Protein AF-A0A1H6SG76-F1 (afdb_monomer)

Mean predicted aligned error: 8.68 Å

Structure (mmCIF, N/CA/C/O backbone):
data_AF-A0A1H6SG76-F1
#
_entry.id   AF-A0A1H6SG76-F1
#
loop_
_atom_site.group_PDB
_atom_site.id
_atom_site.type_symbol
_atom_site.label_atom_id
_atom_site.label_alt_id
_atom_site.label_comp_id
_atom_site.label_asym_id
_atom_site.label_entity_id
_atom_site.label_seq_id
_atom_site.pdbx_PDB_ins_code
_atom_site.Cartn_x
_atom_site.Cartn_y
_atom_site.Cartn_z
_atom_site.occupancy
_atom_site.B_iso_or_equiv
_atom_site.auth_seq_id
_atom_site.auth_comp_id
_atom_site.auth_asym_id
_atom_site.auth_atom_id
_atom_site.pdbx_PDB_model_num
ATOM 1 N N . MET A 1 1 ? 6.553 -5.735 -43.221 1.00 59.75 1 MET A N 1
ATOM 2 C CA . MET A 1 1 ? 5.732 -5.467 -42.021 1.00 59.75 1 MET A CA 1
ATOM 3 C C . MET A 1 1 ? 5.326 -4.005 -42.099 1.00 59.75 1 MET A C 1
ATOM 5 O O . MET A 1 1 ? 6.220 -3.192 -42.278 1.00 59.75 1 MET A O 1
ATOM 9 N N . ASN A 1 2 ? 4.029 -3.675 -42.101 1.00 82.06 2 ASN A N 1
ATOM 10 C CA . ASN A 1 2 ? 3.577 -2.276 -42.188 1.00 82.06 2 ASN A CA 1
ATOM 11 C C . ASN A 1 2 ? 4.188 -1.465 -41.037 1.00 82.06 2 ASN A C 1
ATOM 13 O O . ASN A 1 2 ? 4.170 -1.950 -39.908 1.00 82.06 2 ASN A O 1
ATOM 17 N N . GLU A 1 3 ? 4.690 -0.255 -41.300 1.00 82.69 3 GLU A N 1
ATOM 18 C CA . GLU A 1 3 ? 5.299 0.621 -40.279 1.00 82.69 3 GLU A CA 1
ATOM 19 C C . GLU A 1 3 ? 4.399 0.786 -39.047 1.00 82.69 3 GLU A C 1
ATOM 21 O O . GLU A 1 3 ? 4.864 0.723 -37.915 1.00 82.69 3 GLU A O 1
ATOM 26 N N . PHE A 1 4 ? 3.082 0.859 -39.251 1.00 85.81 4 PHE A N 1
ATOM 27 C CA . PHE A 1 4 ? 2.094 0.854 -38.172 1.00 85.81 4 PHE A CA 1
ATOM 28 C C . PHE A 1 4 ? 2.223 -0.351 -37.219 1.00 85.81 4 PHE A C 1
ATOM 30 O O . PHE A 1 4 ? 2.208 -0.185 -36.003 1.00 85.81 4 PHE A O 1
ATOM 37 N N . LEU A 1 5 ? 2.385 -1.568 -37.749 1.00 84.44 5 LEU A N 1
ATOM 38 C CA . LEU A 1 5 ? 2.538 -2.777 -36.931 1.00 84.44 5 LEU A CA 1
ATOM 39 C C . LEU A 1 5 ? 3.882 -2.807 -36.196 1.00 84.44 5 LEU A C 1
ATOM 41 O O . LEU A 1 5 ? 3.947 -3.340 -35.091 1.00 84.44 5 LEU A O 1
ATOM 45 N N . TYR A 1 6 ? 4.930 -2.222 -36.784 1.00 86.44 6 TYR A N 1
ATOM 46 C CA . TYR A 1 6 ? 6.230 -2.070 -36.128 1.00 86.44 6 TYR A CA 1
ATOM 47 C C . TYR A 1 6 ? 6.119 -1.168 -34.890 1.00 86.44 6 TYR A C 1
ATOM 49 O O . TYR A 1 6 ? 6.468 -1.602 -33.794 1.00 86.44 6 TYR A O 1
ATOM 57 N N . TYR A 1 7 ? 5.525 0.023 -35.026 1.00 88.00 7 TYR A N 1
ATOM 58 C CA . TYR A 1 7 ? 5.343 0.946 -33.898 1.00 88.00 7 TYR A CA 1
ATOM 59 C C . TYR A 1 7 ? 4.425 0.392 -32.804 1.00 88.00 7 TYR A C 1
ATOM 61 O O . TYR A 1 7 ? 4.687 0.586 -31.618 1.00 88.00 7 TYR A O 1
ATOM 69 N N . VAL A 1 8 ? 3.361 -0.329 -33.172 1.00 87.88 8 VAL A N 1
ATOM 70 C CA . VAL A 1 8 ? 2.489 -0.991 -32.187 1.00 87.88 8 VAL A CA 1
ATOM 71 C C . VAL A 1 8 ? 3.256 -2.072 -31.424 1.00 87.88 8 VAL A C 1
ATOM 73 O O . VAL A 1 8 ? 3.129 -2.165 -30.205 1.00 87.88 8 VAL A O 1
ATOM 76 N N . HIS A 1 9 ? 4.071 -2.875 -32.110 1.00 86.94 9 HIS A N 1
ATOM 77 C CA . HIS A 1 9 ? 4.866 -3.916 -31.464 1.00 86.94 9 HIS A CA 1
ATOM 78 C C . HIS A 1 9 ? 5.928 -3.335 -30.519 1.00 86.94 9 HIS A C 1
ATOM 80 O O . HIS A 1 9 ? 6.057 -3.808 -29.391 1.00 86.94 9 HIS A O 1
ATOM 86 N N . GLU A 1 10 ? 6.635 -2.288 -30.946 1.00 86.75 10 GLU A N 1
ATOM 87 C CA . GLU A 1 10 ? 7.633 -1.585 -30.133 1.00 86.75 10 GLU A CA 1
ATOM 88 C C . GLU A 1 10 ? 6.998 -0.897 -28.911 1.00 86.75 10 GLU A C 1
ATOM 90 O O . GLU A 1 10 ? 7.515 -0.978 -27.797 1.00 86.75 10 GLU A O 1
ATOM 95 N N . GLY A 1 11 ? 5.812 -0.304 -29.077 1.00 82.00 11 GLY A N 1
ATOM 96 C CA . GLY A 1 11 ? 5.050 0.262 -27.964 1.00 82.00 11 GLY A CA 1
ATOM 97 C C . GLY A 1 11 ? 4.599 -0.794 -26.951 1.00 82.00 11 GLY A C 1
ATOM 98 O O . GLY A 1 11 ? 4.694 -0.576 -25.744 1.00 82.00 11 GLY A O 1
ATOM 99 N N . LEU A 1 12 ? 4.140 -1.960 -27.417 1.00 85.81 12 LEU A N 1
ATOM 100 C CA . LEU A 1 12 ? 3.718 -3.059 -26.544 1.00 85.81 12 LEU A CA 1
ATOM 101 C C . LEU A 1 12 ? 4.894 -3.717 -25.815 1.00 85.81 12 LEU A C 1
ATOM 103 O O . LEU A 1 12 ? 4.744 -4.093 -24.653 1.00 85.81 12 LEU A O 1
ATOM 107 N N . SER A 1 13 ? 6.056 -3.848 -26.457 1.00 82.88 13 SER A N 1
ATOM 108 C CA . SER A 1 13 ? 7.253 -4.410 -25.824 1.00 82.88 13 SER A CA 1
ATOM 109 C C . SER A 1 13 ? 7.841 -3.462 -24.777 1.00 82.88 13 SER A C 1
ATOM 111 O O . SER A 1 13 ? 8.209 -3.910 -23.690 1.00 82.88 13 SER A O 1
ATOM 113 N N . TRP A 1 14 ? 7.838 -2.153 -25.046 1.00 85.94 14 TRP A N 1
ATOM 114 C CA . TRP A 1 14 ? 8.165 -1.133 -24.050 1.00 85.94 14 TRP A CA 1
ATOM 115 C C . TRP A 1 14 ? 7.178 -1.147 -22.877 1.00 85.94 14 TRP A C 1
ATOM 117 O O . TRP A 1 14 ?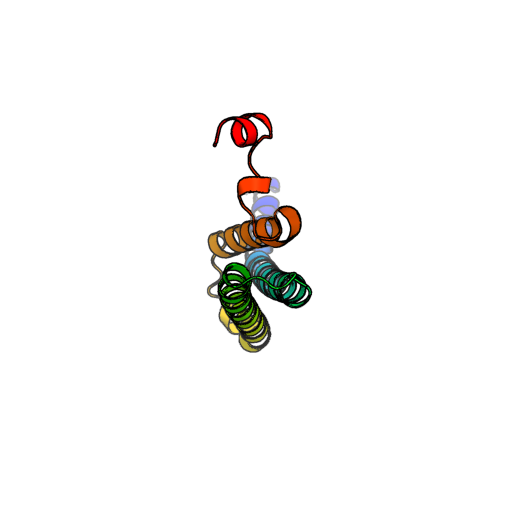 7.580 -1.149 -21.716 1.00 85.94 14 TRP A O 1
ATOM 127 N N . LEU A 1 15 ? 5.873 -1.225 -23.155 1.00 82.12 15 LEU A N 1
ATOM 128 C CA . LEU A 1 15 ? 4.866 -1.302 -22.099 1.00 82.12 15 LEU A CA 1
ATOM 129 C C . LEU A 1 15 ? 5.084 -2.550 -21.232 1.00 82.12 15 LEU A C 1
ATOM 131 O O . LEU A 1 15 ? 5.040 -2.465 -20.009 1.00 82.12 15 LEU A O 1
ATOM 135 N N . ALA A 1 16 ? 5.366 -3.698 -21.849 1.00 81.25 16 ALA A N 1
ATOM 136 C CA . ALA A 1 16 ? 5.613 -4.950 -21.144 1.00 81.25 16 ALA A CA 1
ATOM 137 C C . ALA A 1 16 ? 6.868 -4.916 -20.255 1.00 81.25 16 ALA A C 1
ATOM 139 O O . ALA A 1 16 ? 6.890 -5.611 -19.240 1.00 81.25 16 ALA A O 1
ATOM 140 N N . SER A 1 17 ? 7.887 -4.116 -20.593 1.00 83.25 17 SER A N 1
ATOM 141 C CA . SER A 1 17 ? 9.106 -4.005 -19.783 1.00 83.25 17 SER A CA 1
ATOM 142 C C . SER A 1 17 ? 8.936 -3.093 -18.566 1.00 83.25 17 SER A C 1
ATOM 144 O O . SER A 1 17 ? 9.525 -3.363 -17.524 1.00 83.25 17 SER A O 1
ATOM 146 N N . VAL A 1 18 ? 8.092 -2.061 -18.658 1.00 85.75 18 VAL A N 1
ATOM 147 C CA . VAL A 1 18 ? 7.876 -1.081 -17.573 1.00 85.75 18 VAL A CA 1
ATOM 148 C C . VAL A 1 18 ? 6.686 -1.444 -16.674 1.00 85.75 18 VAL A C 1
ATOM 150 O O . VAL A 1 18 ? 6.664 -1.118 -15.484 1.00 85.75 18 VAL A O 1
ATOM 153 N N . MET A 1 19 ? 5.681 -2.137 -17.216 1.00 86.88 19 MET A N 1
ATOM 154 C CA . MET A 1 19 ? 4.445 -2.480 -16.503 1.00 86.88 19 MET A CA 1
ATOM 155 C C . MET A 1 19 ? 4.676 -3.230 -15.177 1.00 86.88 19 MET A C 1
ATOM 157 O O . MET A 1 19 ? 4.013 -2.883 -14.196 1.00 86.88 19 MET A O 1
ATOM 161 N N . PRO A 1 20 ? 5.586 -4.219 -15.076 1.00 87.38 20 PRO A N 1
ATOM 162 C CA . PRO A 1 20 ? 5.802 -4.939 -13.824 1.00 87.38 20 PRO A CA 1
ATOM 163 C C . PRO A 1 20 ? 6.274 -4.020 -12.689 1.00 87.38 20 PRO A C 1
ATOM 165 O O . PRO A 1 20 ? 5.697 -4.051 -11.600 1.00 87.38 20 PRO A O 1
ATOM 168 N N . ASP A 1 21 ? 7.237 -3.135 -12.958 1.00 88.44 21 ASP A N 1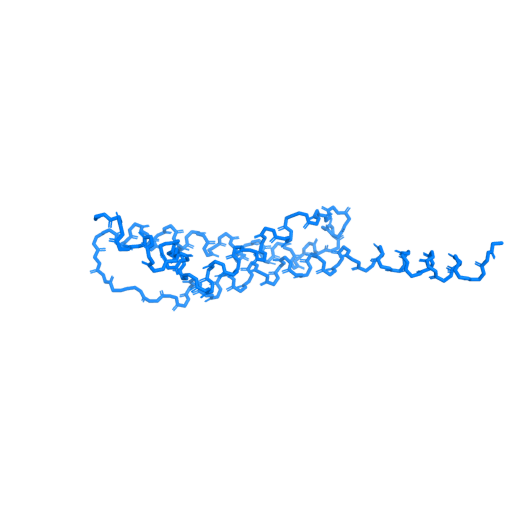
ATOM 169 C CA . ASP A 1 21 ? 7.737 -2.165 -11.977 1.00 88.44 21 ASP A CA 1
ATOM 170 C C . ASP A 1 21 ? 6.644 -1.185 -11.550 1.00 88.44 21 ASP A C 1
ATOM 172 O O . ASP A 1 21 ? 6.458 -0.928 -10.358 1.00 88.44 21 ASP A O 1
ATOM 176 N N . PHE A 1 22 ? 5.856 -0.688 -12.506 1.00 88.75 22 PHE A N 1
ATOM 177 C CA . PHE A 1 22 ? 4.747 0.215 -12.211 1.00 88.75 22 PHE A CA 1
ATOM 178 C C . PHE A 1 22 ? 3.679 -0.450 -11.331 1.00 88.75 22 PHE A C 1
ATOM 180 O O . PHE A 1 22 ? 3.213 0.127 -10.342 1.00 88.75 22 PHE A O 1
ATOM 187 N N . LEU A 1 23 ? 3.303 -1.689 -11.648 1.00 91.75 23 LEU A N 1
ATOM 188 C CA . LEU A 1 23 ? 2.308 -2.452 -10.898 1.00 91.75 23 LEU A CA 1
ATOM 189 C C . LEU A 1 23 ? 2.802 -2.825 -9.497 1.00 91.75 23 LEU A C 1
ATOM 191 O O . LEU A 1 23 ? 2.007 -2.824 -8.551 1.00 91.75 23 LEU A O 1
ATOM 195 N N . LEU A 1 24 ? 4.084 -3.159 -9.348 1.00 90.94 24 LEU A N 1
ATOM 196 C CA . LEU A 1 24 ? 4.690 -3.468 -8.057 1.00 90.94 24 LEU A CA 1
ATOM 197 C C . LEU A 1 24 ? 4.844 -2.215 -7.191 1.00 90.94 24 LEU A C 1
ATOM 199 O O . LEU A 1 24 ? 4.464 -2.240 -6.020 1.00 90.94 24 LEU A O 1
ATOM 203 N N . GLY A 1 25 ? 5.316 -1.114 -7.778 1.00 91.38 25 GLY A N 1
ATOM 204 C CA . GLY A 1 25 ? 5.402 0.191 -7.124 1.00 91.38 25 GLY A CA 1
ATOM 205 C C . GLY A 1 25 ? 4.036 0.656 -6.628 1.00 91.38 25 GLY A C 1
ATOM 206 O O . GLY A 1 25 ? 3.878 0.967 -5.448 1.00 91.38 25 GLY A O 1
ATOM 207 N N . THR A 1 26 ? 3.014 0.582 -7.486 1.00 93.25 26 THR A N 1
ATOM 208 C CA . THR A 1 26 ? 1.621 0.881 -7.116 1.00 93.25 26 THR A CA 1
ATOM 209 C C . THR A 1 26 ? 1.156 0.036 -5.929 1.00 9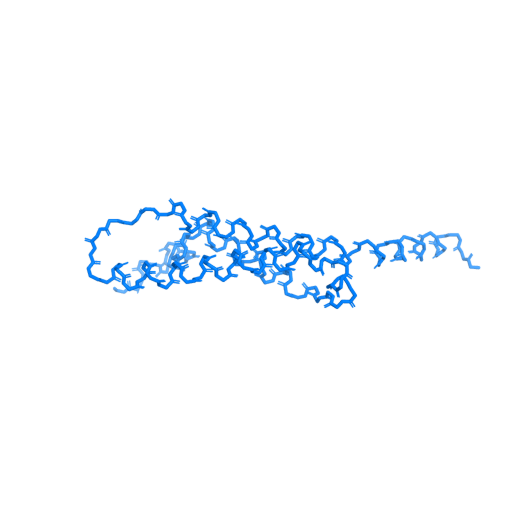3.25 26 THR A C 1
ATOM 211 O O . THR A 1 26 ? 0.549 0.560 -4.994 1.00 93.25 26 THR A O 1
ATOM 214 N N . ARG A 1 27 ? 1.474 -1.265 -5.918 1.00 92.19 27 ARG A N 1
ATOM 215 C CA . ARG A 1 27 ? 1.111 -2.178 -4.824 1.00 92.19 27 ARG A CA 1
ATOM 216 C C . ARG A 1 27 ? 1.780 -1.790 -3.506 1.00 92.19 27 ARG A C 1
ATOM 218 O O . ARG A 1 27 ? 1.099 -1.707 -2.486 1.00 92.19 27 ARG A O 1
ATOM 225 N N . GLY A 1 28 ? 3.085 -1.513 -3.536 1.00 92.12 28 GLY A N 1
ATOM 226 C CA . GLY A 1 28 ? 3.841 -1.054 -2.369 1.00 92.12 28 GLY A CA 1
ATOM 227 C C . GLY A 1 28 ? 3.290 0.257 -1.804 1.00 92.12 28 GLY A C 1
ATOM 228 O O . GLY A 1 28 ? 3.066 0.367 -0.598 1.00 92.12 28 GLY A O 1
ATOM 229 N N . VAL A 1 29 ? 2.970 1.217 -2.678 1.00 94.00 29 VAL A N 1
ATOM 230 C CA . VAL A 1 29 ? 2.342 2.490 -2.291 1.00 94.00 29 VAL A CA 1
ATOM 231 C C . VAL A 1 29 ? 0.956 2.268 -1.683 1.00 94.00 29 VAL A C 1
ATOM 233 O O . VAL A 1 29 ? 0.648 2.870 -0.657 1.00 94.00 29 VAL A O 1
ATOM 236 N N . CYS A 1 30 ? 0.130 1.381 -2.245 1.00 95.00 30 CYS A N 1
ATOM 237 C CA . CYS A 1 30 ? -1.184 1.064 -1.677 1.00 95.00 30 CYS A CA 1
ATOM 238 C C . CYS A 1 30 ? -1.068 0.513 -0.252 1.00 95.00 30 CYS A C 1
ATOM 240 O O . CYS A 1 30 ? -1.757 1.001 0.642 1.00 95.00 30 CYS A O 1
ATOM 242 N N . HIS A 1 31 ? -0.177 -0.457 -0.024 1.00 95.19 31 HIS A N 1
ATOM 243 C CA . HIS A 1 31 ? 0.083 -0.994 1.313 1.00 95.19 31 HIS A CA 1
ATOM 244 C C . HIS A 1 31 ? 0.524 0.107 2.290 1.00 95.19 31 HIS A C 1
ATOM 246 O O . HIS A 1 31 ? -0.036 0.231 3.382 1.00 95.19 31 HIS A O 1
ATOM 252 N N . LEU A 1 32 ? 1.468 0.960 1.883 1.00 93.88 32 LEU A N 1
ATOM 253 C CA . LEU A 1 32 ? 1.944 2.059 2.720 1.00 93.88 32 LEU A CA 1
ATOM 254 C C . LEU A 1 32 ? 0.817 3.041 3.075 1.00 93.88 32 LEU A C 1
ATOM 256 O O . LEU A 1 32 ? 0.652 3.398 4.240 1.00 93.88 32 LEU A O 1
ATOM 260 N N . LEU A 1 33 ? 0.016 3.454 2.091 1.00 92.25 33 LEU A N 1
ATOM 261 C CA . LEU A 1 33 ? -1.100 4.369 2.315 1.00 92.25 33 LEU A CA 1
ATOM 262 C C . LEU A 1 33 ? -2.153 3.749 3.238 1.00 92.25 33 LEU A C 1
ATOM 264 O O . LEU A 1 33 ? -2.587 4.410 4.178 1.00 92.25 33 LEU A O 1
ATOM 268 N N . ILE A 1 34 ? -2.523 2.481 3.034 1.00 91.69 34 ILE A N 1
ATOM 269 C CA . ILE A 1 34 ? -3.457 1.772 3.922 1.00 91.69 34 ILE A CA 1
ATOM 270 C C . ILE A 1 34 ? -2.950 1.809 5.367 1.00 91.69 34 ILE A C 1
ATOM 272 O O . ILE A 1 34 ? -3.711 2.168 6.265 1.00 91.69 34 ILE A O 1
ATOM 276 N N . PHE A 1 35 ? -1.672 1.498 5.595 1.00 91.62 35 PHE A N 1
ATOM 277 C CA . PHE A 1 35 ? -1.071 1.591 6.925 1.00 91.62 35 PHE A CA 1
ATOM 278 C C . PHE A 1 35 ? -1.213 3.002 7.520 1.00 91.62 35 PHE A C 1
ATOM 280 O O . PHE A 1 35 ? -1.734 3.140 8.628 1.00 91.62 35 PHE A O 1
ATOM 287 N N . LEU A 1 36 ? -0.816 4.043 6.779 1.00 89.12 36 LEU A N 1
ATOM 288 C CA . LEU A 1 36 ? -0.864 5.434 7.248 1.00 89.12 36 LEU A CA 1
ATOM 289 C C . LEU A 1 36 ? -2.291 5.888 7.596 1.00 89.12 36 LEU A C 1
ATOM 291 O O . LEU A 1 36 ? -2.508 6.543 8.617 1.00 89.12 36 LEU A O 1
ATOM 295 N N . PHE A 1 37 ? -3.281 5.510 6.786 1.00 86.44 37 PHE A N 1
ATOM 296 C CA . PHE A 1 37 ? -4.682 5.843 7.045 1.00 86.44 37 PHE A CA 1
ATOM 297 C C . PHE A 1 37 ? -5.244 5.106 8.264 1.00 86.44 37 PHE A C 1
ATOM 299 O O . PHE A 1 37 ? -5.974 5.703 9.058 1.00 86.44 37 PHE A O 1
ATOM 306 N N . VAL A 1 38 ? -4.911 3.824 8.429 1.00 85.69 38 VAL A N 1
ATOM 307 C CA . VAL A 1 38 ? -5.430 3.015 9.538 1.00 85.69 38 VAL A CA 1
ATOM 308 C C . VAL A 1 38 ? -4.761 3.397 10.861 1.00 85.69 38 VAL A C 1
ATOM 310 O O . VAL A 1 38 ? -5.460 3.532 11.863 1.00 85.69 38 VAL A O 1
ATOM 313 N N . VAL A 1 39 ? -3.446 3.651 10.885 1.00 83.62 39 VAL A N 1
ATOM 314 C CA . VAL A 1 39 ? -2.737 4.065 12.113 1.00 83.62 39 VAL A CA 1
ATOM 315 C C . VAL A 1 39 ? -3.148 5.468 12.577 1.00 83.62 39 VAL A C 1
ATOM 317 O O . VAL A 1 39 ? -3.192 5.741 13.775 1.00 83.62 39 VAL A O 1
ATOM 320 N N . GLY A 1 40 ? -3.510 6.353 11.642 1.00 75.88 40 GLY A N 1
ATOM 321 C CA . GLY A 1 40 ? -4.037 7.685 11.947 1.00 75.88 40 GLY A CA 1
ATOM 322 C C . GLY A 1 40 ? -5.479 7.686 12.473 1.00 75.88 40 GLY A C 1
ATOM 323 O O . GLY A 1 40 ? -5.968 8.723 12.933 1.00 75.88 40 GLY A O 1
ATOM 324 N N . TYR A 1 41 ? -6.185 6.554 12.419 1.00 70.94 41 TYR A N 1
ATOM 325 C CA . TYR A 1 41 ? -7.582 6.470 12.829 1.00 70.94 41 TYR A CA 1
ATOM 326 C C . TYR A 1 41 ? -7.726 6.496 14.358 1.00 70.94 41 TYR A C 1
ATOM 328 O O . TYR A 1 41 ? -7.310 5.580 15.064 1.00 70.94 41 TYR A O 1
ATOM 336 N N . ARG A 1 42 ? -8.383 7.534 14.888 1.00 64.31 42 ARG A N 1
ATOM 337 C CA . ARG A 1 42 ? -8.739 7.637 16.312 1.00 64.31 42 ARG A CA 1
ATOM 338 C C . ARG A 1 42 ? -10.209 7.266 16.514 1.00 64.31 42 ARG A C 1
ATOM 340 O O . ARG A 1 42 ? -11.093 7.983 16.049 1.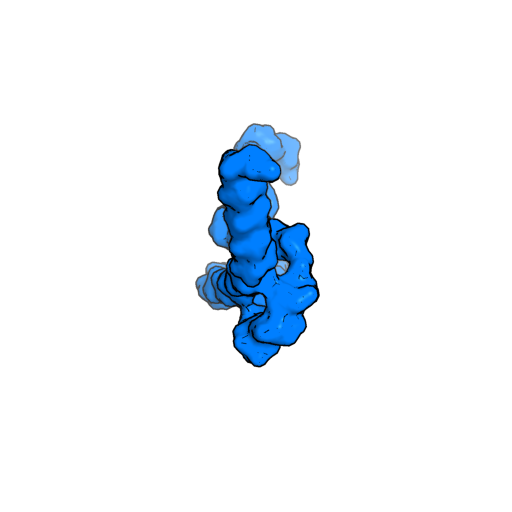00 64.31 42 ARG A O 1
ATOM 347 N N . ALA A 1 43 ? -10.478 6.162 17.214 1.00 58.91 43 ALA A N 1
ATOM 348 C CA . ALA A 1 43 ? -11.836 5.730 17.551 1.00 58.91 43 ALA A CA 1
ATOM 349 C C . ALA A 1 43 ? -12.173 6.022 19.030 1.00 58.91 43 ALA A C 1
ATOM 351 O O . ALA A 1 43 ? -11.350 5.723 19.895 1.00 58.91 43 ALA A O 1
ATOM 352 N N . PRO A 1 44 ? -13.377 6.536 19.355 1.00 58.56 44 PRO A N 1
ATOM 353 C CA . PRO A 1 44 ? -13.844 6.638 20.739 1.00 58.56 44 PRO A CA 1
ATOM 354 C C . PRO A 1 44 ? -14.118 5.252 21.352 1.00 58.56 44 PRO A C 1
ATOM 356 O O . PRO A 1 44 ? -14.511 4.306 20.662 1.00 58.56 44 PRO A O 1
ATOM 359 N N . THR A 1 45 ? -13.880 5.130 22.656 1.00 53.50 45 THR A N 1
ATOM 360 C CA . THR A 1 45 ? -13.753 3.876 23.410 1.00 53.50 45 THR A CA 1
ATOM 361 C C . THR A 1 45 ? -15.103 3.251 23.790 1.00 53.50 45 THR A C 1
ATOM 363 O O . THR A 1 45 ? -15.804 3.732 24.669 1.00 53.50 45 THR A O 1
ATOM 366 N N . HIS A 1 46 ? -15.437 2.113 23.172 1.00 63.69 46 HIS A N 1
ATOM 367 C CA . HIS A 1 46 ? -16.480 1.176 23.624 1.00 63.69 46 HIS A CA 1
ATOM 368 C C . HIS A 1 46 ? -15.947 -0.259 23.472 1.00 63.69 46 HIS A C 1
ATOM 370 O O . HIS A 1 46 ? -15.094 -0.495 22.616 1.00 63.69 46 HIS A O 1
ATOM 376 N N . SER A 1 47 ? -16.426 -1.235 24.250 1.00 67.88 47 SER A N 1
ATOM 377 C CA . SER A 1 47 ? -15.860 -2.603 24.271 1.00 67.88 47 SER A CA 1
ATOM 378 C C . SER A 1 47 ? -15.826 -3.287 22.893 1.00 67.88 47 SER A C 1
ATOM 380 O O . SER A 1 47 ? -14.801 -3.848 22.518 1.00 67.88 47 SER A O 1
ATOM 382 N N . HIS A 1 48 ? -16.881 -3.141 22.080 1.00 68.00 48 HIS A N 1
ATOM 383 C CA . HIS A 1 48 ? -16.919 -3.633 20.691 1.00 68.00 48 HIS A CA 1
ATOM 384 C C . HIS A 1 48 ? -15.855 -2.965 19.795 1.00 68.00 48 HIS A C 1
ATOM 386 O O . HIS A 1 48 ? -15.259 -3.601 18.930 1.00 68.00 48 HIS A O 1
ATOM 392 N N . ARG A 1 49 ? -15.540 -1.689 20.047 1.00 69.00 49 ARG A N 1
ATOM 393 C CA . ARG A 1 49 ? -14.534 -0.934 19.285 1.00 69.00 49 ARG A CA 1
ATOM 394 C C . ARG A 1 49 ? -13.095 -1.301 19.661 1.00 69.00 49 ARG A C 1
ATOM 396 O O . ARG A 1 49 ? -12.208 -1.050 18.853 1.00 69.00 49 ARG A O 1
ATOM 403 N N . LYS A 1 50 ? -12.853 -1.929 20.823 1.00 68.25 50 LYS A N 1
ATOM 404 C CA . LYS A 1 50 ? -11.526 -2.468 21.179 1.00 68.25 50 LYS A CA 1
ATOM 405 C C . LYS A 1 50 ? -11.134 -3.630 20.266 1.00 68.25 50 LYS A C 1
ATOM 407 O O . LYS A 1 50 ? -10.054 -3.588 19.694 1.00 68.25 50 LYS A O 1
ATOM 412 N N . ALA A 1 51 ? -12.028 -4.603 20.067 1.00 76.69 51 ALA A N 1
ATOM 413 C CA . ALA A 1 51 ? -11.775 -5.736 19.173 1.00 76.69 51 ALA A CA 1
ATOM 414 C C . ALA A 1 51 ? -11.539 -5.274 17.725 1.00 76.69 51 ALA A C 1
ATOM 416 O O . ALA A 1 51 ? -10.554 -5.658 17.099 1.00 76.69 51 ALA A O 1
ATOM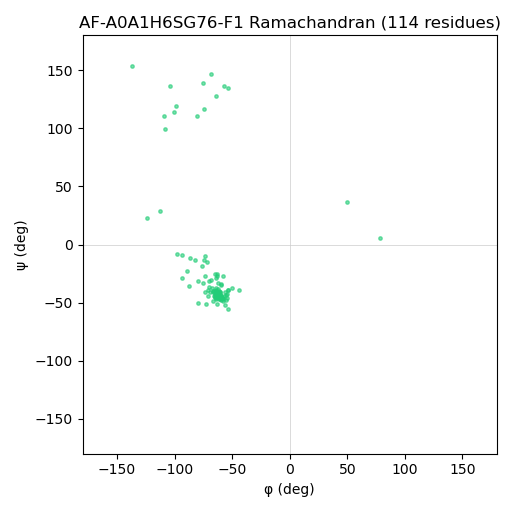 417 N N . VAL A 1 52 ? -12.390 -4.3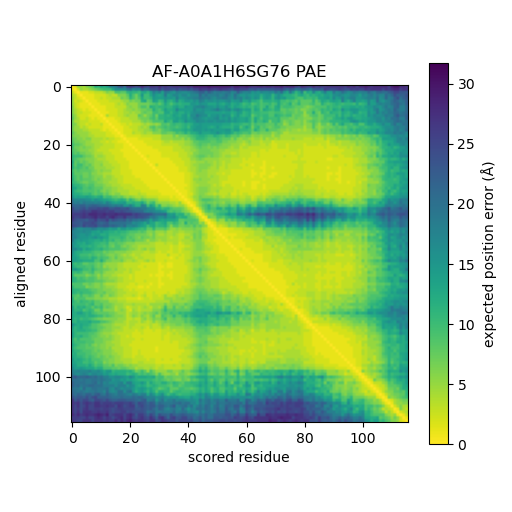69 17.227 1.00 76.94 52 VAL A N 1
ATOM 418 C CA . VAL A 1 52 ? -12.228 -3.760 15.896 1.00 76.94 52 VAL A CA 1
ATOM 419 C C . VAL A 1 52 ? -10.904 -2.994 15.788 1.00 76.94 52 VAL A C 1
ATOM 421 O O . VAL A 1 52 ? -10.216 -3.108 14.779 1.00 76.94 52 VAL A O 1
ATOM 424 N N . GLY A 1 53 ? -10.511 -2.259 16.832 1.00 74.94 53 GLY A N 1
ATOM 425 C CA . GLY A 1 53 ? -9.231 -1.551 16.887 1.00 74.94 53 GLY A CA 1
ATOM 426 C C . GLY A 1 53 ? -8.020 -2.486 16.842 1.00 74.94 53 GLY A C 1
ATOM 427 O O . GLY A 1 53 ? -7.070 -2.206 16.117 1.00 74.94 53 GLY A O 1
ATOM 428 N N . THR A 1 54 ? -8.059 -3.620 17.548 1.00 79.69 54 THR A N 1
ATOM 429 C CA . THR A 1 54 ? -6.990 -4.631 17.499 1.00 79.69 54 THR A CA 1
ATOM 430 C C . THR A 1 54 ? -6.859 -5.240 16.105 1.00 79.69 54 THR A C 1
ATOM 432 O O . THR A 1 54 ? -5.752 -5.314 15.577 1.00 79.69 54 THR A O 1
ATOM 435 N N . VAL A 1 55 ? -7.976 -5.620 15.476 1.00 84.25 55 VAL A N 1
ATOM 436 C CA . VAL A 1 55 ? -7.974 -6.164 14.107 1.00 84.25 55 VAL A CA 1
ATOM 437 C C . VAL A 1 55 ? -7.455 -5.126 13.109 1.00 84.25 55 VAL A C 1
ATOM 439 O O . VAL A 1 55 ? -6.615 -5.449 12.271 1.00 84.25 55 VAL A O 1
ATOM 442 N N . ALA A 1 56 ? -7.883 -3.867 13.235 1.00 81.81 56 ALA A N 1
ATOM 443 C CA . ALA A 1 56 ? -7.381 -2.770 12.412 1.00 81.81 56 ALA A CA 1
ATOM 444 C C . ALA A 1 56 ? -5.871 -2.546 12.608 1.00 81.81 56 ALA A C 1
ATOM 446 O O . ALA A 1 56 ? -5.155 -2.338 11.634 1.00 81.81 56 ALA A O 1
ATOM 447 N N . GLY A 1 57 ? -5.369 -2.650 13.842 1.00 83.50 57 GLY A N 1
ATOM 448 C CA . GLY A 1 57 ? -3.940 -2.558 14.144 1.00 83.50 57 GLY A CA 1
ATOM 449 C C . GLY A 1 57 ? -3.116 -3.677 13.503 1.00 83.50 57 GLY A C 1
ATOM 450 O O . GLY A 1 57 ? -2.096 -3.398 12.877 1.00 83.50 57 GLY A O 1
ATOM 451 N N . ILE A 1 58 ? -3.578 -4.930 13.587 1.00 87.31 58 ILE A N 1
ATOM 452 C CA . ILE A 1 58 ? -2.930 -6.076 12.921 1.00 87.31 58 ILE A CA 1
ATOM 453 C C . ILE A 1 58 ? -2.931 -5.877 11.404 1.00 87.31 58 ILE A C 1
ATOM 455 O O . ILE A 1 58 ? -1.903 -6.056 10.753 1.00 87.31 58 ILE A O 1
ATOM 459 N N . PHE A 1 59 ? -4.064 -5.450 10.843 1.00 88.31 59 PHE A N 1
ATOM 460 C CA . PHE A 1 59 ? -4.180 -5.147 9.422 1.00 88.31 59 PHE A CA 1
ATOM 461 C C . PHE A 1 59 ? -3.210 -4.036 8.993 1.00 88.31 59 PHE A C 1
ATOM 463 O O . PHE A 1 59 ? -2.514 -4.184 7.990 1.00 88.31 59 PHE A O 1
ATOM 470 N N . ALA A 1 60 ? -3.097 -2.951 9.763 1.00 88.06 60 ALA A N 1
ATOM 471 C CA . ALA A 1 60 ? -2.135 -1.883 9.503 1.00 88.06 60 ALA A CA 1
ATOM 472 C C . ALA A 1 60 ? -0.688 -2.403 9.549 1.00 88.06 60 ALA A C 1
ATOM 474 O O . ALA A 1 60 ? 0.092 -2.120 8.642 1.00 88.06 60 ALA A O 1
ATOM 475 N N . GLY A 1 61 ? -0.349 -3.209 10.560 1.00 89.00 61 GLY A N 1
ATOM 476 C C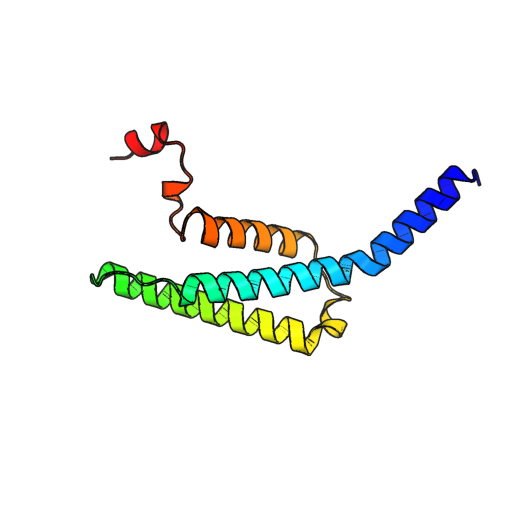A . GLY A 1 61 ? 0.972 -3.823 10.698 1.00 89.00 61 GLY A CA 1
ATOM 477 C C . GLY A 1 61 ? 1.334 -4.732 9.522 1.00 89.00 61 GLY A C 1
ATOM 478 O O . GLY A 1 61 ? 2.432 -4.620 8.983 1.00 89.00 61 GLY A O 1
ATOM 479 N N . ALA A 1 62 ? 0.399 -5.568 9.063 1.00 92.31 62 ALA A N 1
ATOM 480 C CA . ALA A 1 62 ? 0.598 -6.420 7.890 1.00 92.31 62 ALA A CA 1
ATOM 481 C C . ALA A 1 62 ? 0.864 -5.595 6.620 1.00 92.31 62 ALA A C 1
ATOM 483 O O . ALA A 1 62 ? 1.768 -5.910 5.851 1.00 92.31 62 ALA A O 1
ATOM 484 N N . ASN A 1 63 ? 0.130 -4.495 6.427 1.00 93.75 63 ASN A N 1
ATOM 485 C CA . ASN A 1 63 ? 0.353 -3.591 5.299 1.00 93.75 63 ASN A CA 1
ATOM 486 C C . ASN A 1 63 ? 1.713 -2.874 5.385 1.00 93.75 63 ASN A C 1
ATOM 488 O O . ASN A 1 63 ? 2.403 -2.761 4.377 1.00 93.75 63 ASN A O 1
ATOM 492 N N . ALA A 1 64 ? 2.144 -2.442 6.573 1.00 91.88 64 ALA A N 1
ATOM 493 C CA . ALA A 1 64 ? 3.476 -1.861 6.754 1.00 91.88 64 ALA A CA 1
ATOM 494 C C . ALA A 1 64 ? 4.595 -2.870 6.439 1.00 91.88 64 ALA A C 1
ATOM 496 O O . ALA A 1 64 ? 5.550 -2.534 5.738 1.00 91.88 64 ALA A O 1
ATOM 497 N N . ALA A 1 65 ? 4.456 -4.111 6.916 1.00 94.75 65 ALA A N 1
ATOM 498 C CA . ALA A 1 65 ? 5.412 -5.182 6.656 1.00 94.75 65 ALA A CA 1
ATOM 499 C C . ALA A 1 65 ? 5.508 -5.507 5.159 1.00 94.75 65 ALA A C 1
ATOM 501 O O . ALA A 1 65 ? 6.610 -5.607 4.626 1.00 94.75 65 ALA A O 1
ATOM 502 N N . GLU A 1 66 ? 4.374 -5.601 4.461 1.00 91.94 66 GLU A N 1
ATOM 503 C CA . GLU A 1 66 ? 4.353 -5.857 3.019 1.00 91.94 66 GLU A CA 1
ATOM 504 C C . GLU A 1 66 ? 4.929 -4.693 2.205 1.00 91.94 66 GLU A C 1
ATOM 506 O O . GLU A 1 66 ? 5.707 -4.928 1.280 1.00 91.94 66 GLU A O 1
ATOM 511 N N . ALA A 1 67 ? 4.633 -3.440 2.570 1.00 93.06 67 ALA A N 1
ATOM 512 C CA . ALA A 1 67 ? 5.242 -2.273 1.930 1.00 93.06 67 ALA A CA 1
ATOM 513 C C . ALA A 1 67 ? 6.774 -2.290 2.071 1.00 93.06 67 ALA A C 1
ATOM 515 O O . ALA A 1 67 ? 7.490 -2.104 1.085 1.00 93.06 67 ALA A O 1
ATOM 516 N N . TYR A 1 68 ? 7.277 -2.577 3.276 1.00 93.75 68 TYR A N 1
ATOM 517 C CA . TYR A 1 68 ? 8.711 -2.718 3.529 1.00 93.75 68 TYR A CA 1
ATOM 518 C C . TYR A 1 68 ? 9.321 -3.891 2.748 1.00 93.75 68 TYR A C 1
ATOM 520 O O . TYR A 1 68 ? 10.361 -3.737 2.107 1.00 93.75 68 TYR A O 1
ATOM 528 N N . ARG A 1 69 ? 8.653 -5.052 2.739 1.00 92.62 69 ARG A N 1
ATOM 529 C CA . ARG A 1 69 ? 9.106 -6.251 2.022 1.00 92.62 69 ARG A CA 1
ATOM 530 C C . ARG A 1 69 ? 9.219 -6.000 0.520 1.00 92.62 69 ARG A C 1
ATOM 532 O O . ARG A 1 69 ? 10.206 -6.431 -0.075 1.00 92.62 69 ARG A O 1
ATOM 539 N N . ILE A 1 70 ? 8.247 -5.299 -0.072 1.00 91.38 70 ILE A N 1
ATOM 540 C CA . ILE A 1 70 ? 8.263 -4.893 -1.484 1.00 91.38 70 ILE A CA 1
ATOM 541 C C . ILE A 1 70 ? 9.399 -3.910 -1.755 1.00 91.38 70 ILE A C 1
ATOM 543 O O . ILE A 1 70 ? 10.115 -4.090 -2.732 1.00 91.38 70 ILE A O 1
ATOM 547 N N . ALA A 1 71 ? 9.599 -2.907 -0.898 1.00 90.81 71 ALA A N 1
ATOM 548 C CA . ALA A 1 71 ? 10.677 -1.938 -1.074 1.00 90.81 71 ALA A CA 1
ATOM 549 C C . ALA A 1 71 ? 12.068 -2.596 -1.013 1.00 90.81 71 ALA A C 1
ATOM 551 O O . ALA A 1 71 ? 12.927 -2.291 -1.835 1.00 90.81 71 ALA A O 1
ATOM 552 N N . TYR A 1 72 ? 12.281 -3.525 -0.076 1.00 93.12 72 TYR A N 1
ATOM 553 C CA . TYR A 1 72 ? 13.577 -4.185 0.112 1.00 93.12 72 TYR A CA 1
ATOM 554 C C . TYR A 1 72 ? 13.880 -5.245 -0.958 1.00 93.12 72 TYR A C 1
ATOM 556 O O . TYR A 1 72 ? 15.030 -5.424 -1.341 1.00 93.12 72 TYR A O 1
ATOM 564 N N . ASN A 1 73 ? 12.855 -5.938 -1.466 1.00 92.00 73 ASN A N 1
ATOM 565 C CA . ASN A 1 73 ? 13.007 -7.029 -2.439 1.00 92.00 73 ASN A CA 1
ATOM 566 C C . ASN A 1 73 ? 12.427 -6.672 -3.814 1.00 92.00 73 ASN A C 1
ATOM 568 O O . ASN A 1 73 ? 11.962 -7.554 -4.538 1.00 92.00 73 ASN A O 1
ATOM 572 N N . PHE A 1 74 ? 12.420 -5.383 -4.162 1.00 88.50 74 PHE A N 1
ATOM 573 C CA . PHE A 1 74 ? 11.693 -4.864 -5.320 1.00 88.50 74 PHE A CA 1
ATOM 574 C C . PHE A 1 74 ? 12.051 -5.612 -6.610 1.00 88.50 74 PHE A C 1
ATOM 576 O O . PHE A 1 74 ? 11.189 -6.242 -7.217 1.00 88.50 74 PHE A O 1
ATOM 583 N N . THR A 1 75 ? 13.342 -5.670 -6.944 1.00 87.31 75 THR A N 1
ATOM 584 C CA . THR A 1 75 ? 13.858 -6.336 -8.151 1.00 87.31 75 THR A CA 1
ATOM 585 C C . THR A 1 75 ? 13.514 -7.826 -8.212 1.00 87.31 75 THR A C 1
ATOM 587 O O . THR A 1 75 ? 13.258 -8.365 -9.286 1.00 87.31 75 THR A O 1
ATOM 590 N N . SER A 1 76 ? 13.470 -8.506 -7.063 1.00 87.00 76 SER A N 1
ATOM 591 C CA . SER A 1 76 ? 13.095 -9.922 -6.986 1.00 87.00 76 SER A CA 1
ATOM 592 C C . SER A 1 76 ? 11.599 -10.145 -7.198 1.00 87.00 76 SER A C 1
ATOM 594 O O . SER A 1 76 ? 11.205 -11.215 -7.651 1.00 87.00 76 SER A O 1
ATOM 596 N N . PHE A 1 77 ? 10.757 -9.160 -6.880 1.00 84.38 77 PHE A N 1
ATOM 597 C CA . PHE A 1 77 ? 9.314 -9.257 -7.086 1.00 84.38 77 PHE A CA 1
ATOM 598 C C . PHE A 1 77 ? 8.857 -8.769 -8.450 1.00 84.38 77 PHE A C 1
ATOM 600 O O . PHE A 1 77 ? 7.806 -9.229 -8.895 1.00 84.38 77 PHE A O 1
ATOM 607 N N . THR A 1 78 ? 9.624 -7.907 -9.125 1.00 82.25 78 THR A N 1
ATOM 608 C CA . THR A 1 78 ? 9.310 -7.424 -10.477 1.00 82.25 78 THR A CA 1
ATOM 609 C C . THR A 1 78 ? 9.066 -8.584 -11.451 1.00 82.25 78 THR A C 1
ATOM 611 O O . THR A 1 78 ? 8.130 -8.541 -12.245 1.00 82.25 78 THR A O 1
ATOM 614 N N . SER A 1 79 ? 9.838 -9.670 -11.346 1.00 79.56 79 SER A N 1
ATOM 615 C CA . SER A 1 79 ? 9.727 -10.846 -12.225 1.00 79.56 79 SER A CA 1
ATOM 616 C C . SER A 1 79 ? 8.483 -11.714 -11.986 1.00 79.56 79 SER A C 1
ATOM 618 O O . SER A 1 79 ? 8.146 -12.543 -12.828 1.00 79.56 79 SER A O 1
ATOM 620 N N . VAL A 1 80 ? 7.786 -11.532 -10.859 1.00 83.56 80 VAL A N 1
ATOM 621 C CA . VAL A 1 80 ? 6.621 -12.339 -10.444 1.00 83.56 80 VAL A CA 1
ATOM 622 C C . VAL A 1 80 ? 5.381 -11.479 -10.185 1.00 83.56 80 VAL A C 1
ATOM 624 O O . VAL A 1 80 ? 4.471 -11.859 -9.444 1.00 83.56 80 VAL A O 1
ATOM 627 N N . VAL A 1 81 ? 5.332 -10.285 -10.779 1.00 85.19 81 VAL A N 1
ATOM 628 C CA . VAL A 1 81 ? 4.207 -9.364 -10.626 1.00 85.19 81 VAL A CA 1
ATOM 629 C C . VAL A 1 81 ? 2.931 -9.960 -11.204 1.00 85.19 81 VAL A C 1
ATOM 631 O O . VAL A 1 81 ? 2.870 -10.353 -12.364 1.00 85.19 81 VAL A O 1
ATOM 634 N N . GLN A 1 82 ? 1.876 -9.958 -10.391 1.00 84.25 82 GLN A N 1
ATOM 635 C CA . GLN A 1 82 ? 0.542 -10.374 -10.802 1.00 84.25 82 GLN A CA 1
ATOM 636 C C . GLN A 1 82 ? -0.362 -9.135 -10.882 1.00 84.25 82 GLN A C 1
ATOM 638 O O . GLN A 1 82 ? -0.701 -8.567 -9.838 1.00 84.25 82 GLN A O 1
ATOM 643 N N . PRO A 1 83 ? -0.783 -8.712 -12.086 1.00 81.81 83 PRO A N 1
ATOM 644 C CA . PRO A 1 83 ? -1.660 -7.554 -12.258 1.00 81.81 83 PRO A CA 1
ATOM 645 C C . PRO A 1 83 ? -2.970 -7.595 -11.443 1.00 81.81 83 PRO A C 1
ATOM 647 O O . PRO A 1 83 ? -3.327 -6.560 -10.873 1.00 81.81 83 PRO A O 1
ATOM 650 N N . PRO A 1 84 ? -3.665 -8.748 -11.290 1.00 87.56 84 PRO A N 1
ATOM 651 C CA . PRO A 1 84 ? -4.898 -8.809 -10.500 1.00 87.56 84 PRO A CA 1
ATOM 652 C C . PRO A 1 84 ? -4.714 -8.396 -9.035 1.00 87.56 84 PRO A C 1
ATOM 654 O O . PRO A 1 84 ? -5.593 -7.754 -8.465 1.00 87.56 84 PRO A O 1
ATOM 657 N N . LEU A 1 85 ? -3.559 -8.700 -8.429 1.00 86.06 85 LEU A N 1
ATOM 658 C CA . LEU A 1 85 ? -3.270 -8.318 -7.042 1.00 86.06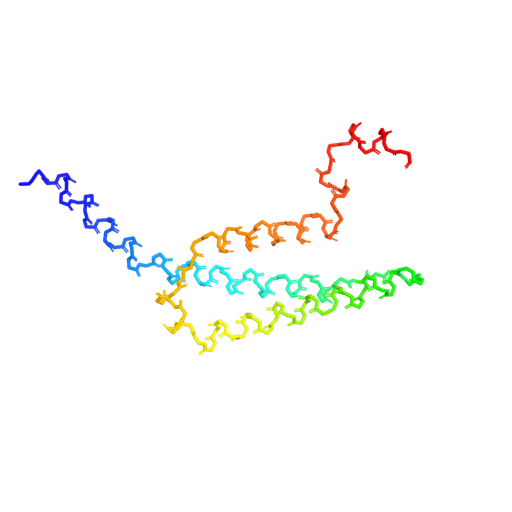 85 LEU A CA 1
ATOM 659 C C . LEU A 1 85 ? -3.166 -6.801 -6.884 1.00 86.06 85 LEU A C 1
ATOM 661 O O . LEU A 1 85 ? -3.672 -6.248 -5.910 1.00 86.06 85 LEU A O 1
ATOM 665 N N . THR A 1 86 ? -2.542 -6.115 -7.844 1.00 88.88 86 THR A N 1
ATOM 666 C CA . THR A 1 86 ? -2.445 -4.652 -7.810 1.00 88.88 86 THR A CA 1
ATOM 667 C C . THR A 1 86 ? -3.832 -4.013 -7.911 1.00 88.88 86 THR A C 1
ATOM 669 O O . THR A 1 86 ? -4.118 -3.081 -7.162 1.00 88.88 86 THR A O 1
ATOM 672 N N . LEU A 1 87 ? -4.729 -4.550 -8.747 1.00 89.25 87 LEU A N 1
ATOM 673 C CA . LEU A 1 87 ? -6.112 -4.068 -8.833 1.00 89.25 87 LEU A CA 1
ATOM 674 C C . LEU A 1 87 ? -6.862 -4.233 -7.503 1.00 89.25 87 LEU A C 1
ATOM 676 O O . LEU A 1 87 ? -7.480 -3.283 -7.024 1.00 89.25 87 LEU A O 1
ATOM 680 N N . VAL A 1 88 ? -6.758 -5.409 -6.874 1.00 90.88 88 VAL A N 1
ATOM 681 C CA . VAL A 1 88 ? -7.360 -5.665 -5.554 1.00 90.88 88 VAL A CA 1
ATOM 682 C C . VAL A 1 88 ? -6.853 -4.657 -4.525 1.00 90.88 88 VAL A C 1
ATOM 684 O O . VAL A 1 88 ? -7.652 -4.082 -3.790 1.00 90.88 88 VAL A O 1
ATOM 687 N N . MET A 1 89 ? -5.547 -4.382 -4.504 1.00 92.69 89 MET A N 1
ATOM 688 C CA . MET A 1 89 ? -4.962 -3.417 -3.572 1.00 92.69 89 MET A CA 1
ATOM 689 C C . MET A 1 89 ? -5.489 -1.995 -3.770 1.00 92.69 89 MET A C 1
ATOM 691 O O . MET A 1 89 ? -5.753 -1.309 -2.783 1.00 92.69 89 MET A O 1
ATOM 695 N N . VAL A 1 90 ? -5.712 -1.568 -5.013 1.00 92.19 90 VAL A N 1
ATOM 696 C CA . VAL A 1 90 ? -6.338 -0.270 -5.308 1.00 92.19 90 VAL A CA 1
ATOM 697 C C . VAL A 1 90 ? -7.785 -0.231 -4.804 1.00 92.19 90 VAL A C 1
ATOM 699 O O . VAL A 1 90 ? -8.190 0.750 -4.179 1.00 92.19 90 VAL A O 1
ATOM 702 N N . CYS A 1 91 ? -8.562 -1.302 -4.997 1.00 89.75 91 CYS A N 1
ATOM 703 C CA . CYS A 1 91 ? -9.926 -1.398 -4.467 1.00 89.75 91 CYS A CA 1
ATOM 704 C C . CYS A 1 91 ? -9.958 -1.363 -2.930 1.00 89.75 91 CYS A C 1
ATOM 706 O O . CYS A 1 91 ? -10.791 -0.672 -2.342 1.00 89.75 91 CYS A O 1
ATOM 70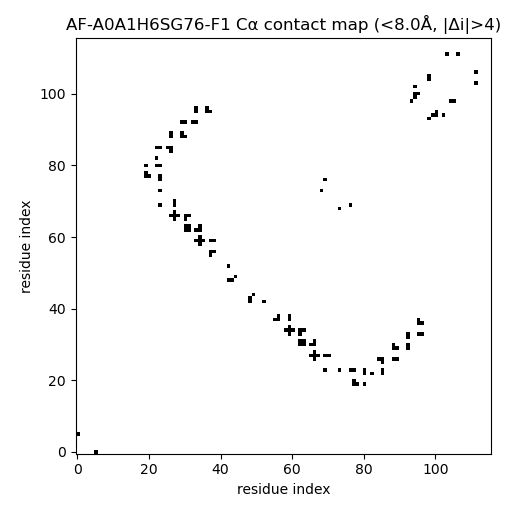8 N N . VAL A 1 92 ? -9.035 -2.070 -2.270 1.00 89.25 92 VAL A N 1
ATOM 709 C CA . VAL A 1 92 ? -8.903 -2.059 -0.805 1.00 89.25 92 VAL A CA 1
ATOM 710 C C . VAL A 1 92 ? -8.494 -0.673 -0.312 1.00 89.25 92 VAL A C 1
ATOM 712 O O . VAL A 1 92 ? -9.078 -0.174 0.648 1.00 89.25 92 VAL A O 1
ATOM 715 N N . LEU A 1 93 ? -7.545 -0.012 -0.978 1.00 90.44 93 LEU A N 1
ATOM 716 C CA . LEU A 1 93 ? -7.153 1.359 -0.655 1.00 90.44 93 LEU A CA 1
ATOM 717 C C . LEU A 1 93 ? -8.352 2.310 -0.759 1.00 90.44 93 LEU A C 1
ATOM 719 O O . LEU A 1 93 ? -8.601 3.086 0.164 1.00 90.44 93 LEU A O 1
ATOM 723 N N . PHE A 1 94 ? -9.132 2.210 -1.837 1.00 88.19 94 PHE A N 1
ATOM 724 C CA . PHE A 1 94 ? -10.356 2.990 -2.001 1.00 88.19 94 PHE A CA 1
ATOM 725 C C . PHE A 1 94 ? -11.348 2.729 -0.863 1.00 88.19 94 PHE A C 1
ATOM 727 O O . PHE A 1 94 ? -11.855 3.675 -0.264 1.00 88.19 94 PHE A O 1
ATOM 734 N N . PHE A 1 95 ? -11.577 1.466 -0.500 1.00 85.56 95 PHE A N 1
ATOM 735 C CA . PHE A 1 95 ? -12.429 1.098 0.630 1.00 85.56 95 PHE A CA 1
ATOM 736 C C . PHE A 1 95 ? -11.944 1.708 1.956 1.00 85.56 95 PHE A C 1
ATOM 738 O O . PHE A 1 95 ? -12.734 2.278 2.714 1.00 85.56 95 PHE A O 1
ATOM 745 N N . VAL A 1 96 ? -10.642 1.633 2.234 1.00 85.06 96 VAL A N 1
ATOM 746 C CA . VAL A 1 96 ? -10.042 2.172 3.461 1.00 85.06 96 VAL A CA 1
ATOM 747 C C . VAL A 1 96 ? -10.171 3.696 3.512 1.00 85.06 96 VAL A C 1
ATOM 749 O O . VAL A 1 96 ? -10.582 4.230 4.542 1.00 85.06 96 VAL A O 1
ATOM 752 N N . ILE A 1 97 ? -9.891 4.400 2.413 1.00 84.00 97 ILE A N 1
ATOM 753 C CA . ILE A 1 97 ? -9.951 5.868 2.364 1.00 84.00 97 ILE A CA 1
ATOM 754 C C . ILE A 1 97 ? -11.401 6.366 2.379 1.00 84.00 97 ILE A C 1
ATOM 756 O O . ILE A 1 97 ? -11.760 7.221 3.192 1.00 84.00 97 ILE A O 1
ATOM 760 N N . TYR A 1 98 ? -12.243 5.838 1.489 1.00 79.50 98 TYR A N 1
ATOM 761 C CA . TYR A 1 98 ? -13.595 6.343 1.255 1.00 79.50 98 TYR A CA 1
ATOM 762 C C . TYR A 1 98 ? -14.580 5.862 2.322 1.00 79.50 98 TYR A C 1
ATOM 764 O O . TYR A 1 98 ? -15.285 6.654 2.950 1.00 79.50 98 TYR A O 1
ATOM 772 N N . ALA A 1 99 ? -14.605 4.555 2.581 1.00 69.06 99 ALA A N 1
ATOM 773 C CA . ALA A 1 99 ? -15.566 3.956 3.499 1.00 69.06 99 ALA A CA 1
ATOM 774 C C . ALA A 1 99 ? -15.086 3.980 4.959 1.00 69.06 99 ALA A C 1
ATOM 776 O O . ALA A 1 99 ? -15.874 3.707 5.868 1.00 69.06 99 ALA A O 1
ATOM 777 N N . ARG A 1 100 ? -13.804 4.305 5.207 1.00 72.38 100 ARG A N 1
ATOM 778 C CA . ARG A 1 100 ? -13.145 4.188 6.523 1.00 72.38 100 ARG A CA 1
ATOM 779 C C . ARG A 1 100 ? -13.352 2.810 7.160 1.00 72.38 100 ARG A C 1
ATOM 781 O O . ARG A 1 100 ? -13.573 2.710 8.365 1.00 72.38 100 ARG A O 1
ATOM 788 N N . GLY A 1 101 ? -13.364 1.760 6.339 1.00 65.75 101 GLY A N 1
ATOM 789 C CA . GLY A 1 101 ? -13.611 0.391 6.793 1.00 65.75 101 GLY A CA 1
ATOM 790 C C . GLY A 1 101 ? -15.082 0.036 7.053 1.00 65.75 101 GLY A C 1
ATOM 791 O O . GLY A 1 101 ? -15.355 -1.057 7.537 1.00 65.75 101 GLY A O 1
ATOM 792 N N . ASN A 1 102 ? -16.041 0.917 6.747 1.00 71.62 102 ASN A N 1
ATOM 793 C CA . ASN A 1 102 ? -17.467 0.652 6.937 1.00 71.62 102 ASN A CA 1
ATOM 794 C C . ASN A 1 102 ? -18.186 0.449 5.594 1.00 71.62 102 ASN A C 1
ATOM 796 O O . ASN A 1 102 ? -18.587 1.419 4.951 1.00 71.62 102 ASN A O 1
ATOM 800 N N . MET A 1 103 ? -18.416 -0.812 5.211 1.00 65.56 103 MET A N 1
ATOM 801 C CA . MET A 1 103 ? -19.135 -1.166 3.977 1.00 65.56 103 MET A CA 1
ATOM 802 C C . MET A 1 103 ? -20.552 -0.578 3.905 1.00 65.56 103 MET A C 1
ATOM 804 O O . MET A 1 103 ? -21.020 -0.276 2.811 1.00 65.56 103 MET A O 1
ATOM 808 N N . ALA A 1 104 ? -21.210 -0.310 5.039 1.00 64.06 104 ALA A N 1
ATOM 809 C CA . ALA A 1 104 ? -22.536 0.312 5.042 1.00 64.06 104 ALA A CA 1
ATOM 810 C C . ALA A 1 104 ? -22.518 1.744 4.480 1.00 64.06 104 ALA A C 1
ATOM 812 O O . ALA A 1 104 ? -23.514 2.205 3.935 1.00 64.06 104 ALA A O 1
ATOM 813 N N . ARG A 1 105 ? -21.373 2.441 4.542 1.00 63.72 105 ARG A N 1
ATOM 814 C CA . ARG A 1 105 ? -21.210 3.769 3.923 1.00 63.72 105 ARG A CA 1
ATOM 815 C C . ARG A 1 105 ? -21.088 3.720 2.401 1.00 63.72 105 ARG A C 1
ATOM 817 O O . ARG A 1 105 ? -21.176 4.765 1.768 1.00 63.72 105 ARG A O 1
ATOM 824 N N . MET A 1 106 ? -20.867 2.538 1.828 1.00 65.62 106 MET A N 1
ATOM 825 C CA . MET A 1 106 ? -20.822 2.333 0.379 1.00 65.62 106 MET A CA 1
ATOM 826 C C . MET A 1 106 ? -22.171 1.902 -0.197 1.00 65.62 106 MET A C 1
ATOM 828 O O . MET A 1 106 ? -22.324 1.867 -1.416 1.00 65.62 106 MET A O 1
ATOM 832 N N . LEU A 1 107 ? -23.152 1.584 0.653 1.00 66.94 107 LEU A N 1
ATOM 833 C CA . LEU A 1 107 ? -24.495 1.266 0.195 1.00 66.94 107 LEU A CA 1
ATOM 834 C C . LEU A 1 107 ? -25.230 2.554 -0.220 1.00 66.94 107 LEU A C 1
ATOM 836 O O . LEU A 1 107 ? -25.138 3.570 0.477 1.00 66.94 107 LEU A O 1
ATOM 840 N N . PRO A 1 108 ? -25.995 2.533 -1.328 1.00 65.75 108 PRO A N 1
ATOM 841 C CA . PRO A 1 108 ? -26.900 3.621 -1.672 1.00 65.75 108 PRO A CA 1
ATOM 842 C C . PRO A 1 108 ? -27.840 3.904 -0.497 1.00 65.75 108 PRO A C 1
ATOM 844 O O . PRO A 1 108 ? -28.421 2.974 0.062 1.00 65.75 108 PRO A O 1
ATOM 847 N N . ARG A 1 109 ? -28.032 5.186 -0.153 1.00 61.66 109 ARG A N 1
ATOM 848 C CA . ARG A 1 109 ? -28.870 5.645 0.979 1.00 61.66 109 ARG A CA 1
ATOM 849 C C . ARG A 1 109 ? -30.216 4.913 1.087 1.00 61.66 109 ARG A C 1
ATOM 851 O O . ARG A 1 109 ? -30.614 4.531 2.177 1.00 61.66 109 ARG A O 1
ATOM 858 N N . ARG A 1 110 ? -30.847 4.636 -0.060 1.00 62.03 110 ARG A N 1
ATOM 859 C CA . ARG A 1 110 ? -32.145 3.946 -0.163 1.00 62.03 110 ARG A CA 1
ATOM 860 C C . ARG A 1 110 ? -32.144 2.500 0.351 1.00 62.03 110 ARG A C 1
ATOM 862 O O . ARG A 1 110 ? -33.191 2.025 0.755 1.00 62.03 110 ARG A O 1
ATOM 869 N N . ILE A 1 111 ? -31.004 1.805 0.330 1.00 61.16 111 ILE A N 1
ATOM 870 C CA . ILE A 1 111 ? -30.869 0.442 0.875 1.00 61.16 111 ILE A CA 1
ATOM 871 C C . ILE A 1 111 ? -30.528 0.502 2.368 1.00 61.16 111 ILE A C 1
ATOM 873 O O . ILE A 1 111 ? -31.030 -0.306 3.142 1.00 61.16 111 ILE A O 1
ATOM 877 N N . GLY A 1 112 ? -29.726 1.487 2.790 1.00 57.81 112 GLY A N 1
ATOM 878 C CA . GLY A 1 112 ? -29.391 1.693 4.203 1.00 57.81 112 GLY A CA 1
ATOM 879 C C . GLY A 1 112 ? -30.597 2.041 5.084 1.00 57.81 112 GLY A C 1
ATOM 880 O O . GLY A 1 112 ? -30.571 1.752 6.270 1.00 57.81 112 GLY A O 1
ATOM 881 N N . GLU A 1 113 ? -31.654 2.615 4.503 1.00 59.66 113 GLU A N 1
ATOM 882 C CA . GLU A 1 113 ? -32.932 2.897 5.178 1.00 59.66 113 GLU A CA 1
ATOM 883 C C . GLU A 1 113 ? -33.880 1.680 5.235 1.00 59.66 113 GLU A C 1
ATOM 885 O O . GLU A 1 113 ? -34.857 1.707 5.976 1.00 59.66 113 GLU A O 1
ATOM 890 N N . MET A 1 114 ? -33.611 0.613 4.468 1.00 60.66 114 MET A N 1
ATOM 891 C CA . MET A 1 114 ? -34.442 -0.605 4.415 1.00 60.66 114 MET A CA 1
ATOM 892 C C . MET A 1 114 ? -33.926 -1.745 5.303 1.00 60.66 114 MET A C 1
ATOM 894 O O . MET A 1 114 ? -34.604 -2.762 5.442 1.00 60.66 114 MET A O 1
ATOM 898 N N . ILE A 1 115 ? -32.732 -1.603 5.881 1.00 55.88 115 ILE A N 1
ATOM 899 C CA . ILE A 1 115 ? -32.154 -2.586 6.799 1.00 55.88 115 ILE A CA 1
ATOM 900 C C . ILE A 1 115 ? -32.420 -2.078 8.229 1.00 55.88 115 ILE A C 1
ATOM 902 O O . ILE A 1 115 ? -31.990 -0.964 8.530 1.00 55.88 115 ILE A O 1
ATOM 906 N N . PRO A 1 116 ? -33.159 -2.836 9.064 1.00 54.25 116 PRO A N 1
ATOM 907 C CA . PRO A 1 116 ? -33.553 -2.421 10.413 1.00 54.25 116 PRO A CA 1
ATOM 908 C C . PRO A 1 116 ? -32.371 -2.244 11.375 1.00 54.25 116 PRO A C 1
ATOM 910 O O . PRO A 1 116 ? -31.338 -2.935 11.200 1.00 54.25 116 PRO A O 1
#

Radius of gyration: 19.75 Å; Cα contacts (8 Å, |Δi|>4): 73; chains: 1; bounding box: 48×20×66 Å

Solvent-accessible surface area (backbone atoms only — not comparable to full-atom values): 6471 Å² total; per-residue (Å²): 130,60,67,69,58,52,53,51,51,54,51,51,53,53,46,64,68,48,45,33,53,53,45,49,49,51,35,29,50,33,25,41,51,45,18,56,57,51,71,68,59,83,77,83,92,46,78,76,48,50,59,53,48,52,54,48,49,54,51,20,50,53,23,42,50,49,20,51,51,40,68,77,42,40,79,75,44,38,84,68,57,55,71,70,60,32,54,52,39,51,54,51,35,48,39,46,70,75,36,67,75,37,71,72,73,72,46,58,69,78,56,61,74,70,55,133

Foldseek 3Di:
DPVVVVVVVVVVVVCVVCVLLVLLVLLLVLLQLLLVLLVPDDDDDDPVVVVVNVVSNVSSVVSVVSSVVCVVCVVVCSVVRDNVSSVVSVVVSCCCVPVVVPVLSVDDPVVNVVPD

Secondary structure (DSSP, 8-state):
--HHHHHHHHHHHHHHHHHHHHHHHHHHHHHHHHHHHHHT------HHHHHHHHHHHHHHHHHHHHHHHHHHTHHHHHTT--HHHHHHHHHHHHIIIIITT-GGGGS-HHHHTT--

pLDDT: mean 81.45, std 11.33, range [53.5, 95.19]

Sequence (116 aa):
MNEFLYYVHEGLSWLASVMPDFLLGTRGVCHLLIFLFVVGYRAPTHSHRKAVGTVAGIFAGANAAEAYRIAYNFTSFTSVVQPPLTLVMVCVLFFVIYARGNMARMLPRRIGEMIP